Protein AF-A0A0S2W7M8-F1 (afdb_monomer_lite)

Secondary structure (DSSP, 8-state):
--SS----HHHHHHHHT--HHHHHHHHTT--SS--HHHHHHHHHHTT--HHHHTT------------HHHHHHHHHHHHHHHHHHHH-TTTSTT--

InterPro domains:
  IPR001387 Cro/C1-type, helix-turn-helix domain [PF01381] (3-53)
  IPR001387 Cro/C1-type, helix-turn-helix domain [PS50943] (4-53)
  IPR001387 Cro/C1-type, helix-turn-helix domain [SM00530] (1-53)
  IPR001387 Cro/C1-type, helix-turn-helix domain [cd00093] (4-53)
  IPR010982 Lambda repressor-like, DNA-binding domain superfamily [G3DSA:1.10.260.40] (1-54)
  IPR010982 Lambda repressor-like, DNA-binding domain superfamily [SSF47413] (4-58)

Foldseek 3Di:
DPPPDPDDLVNLCVQLVHDSVVSVCVVVVVDVDDDPSSVVSSCVSVVHDPCVVVVVPPPPDPPVPPPVVVVVVVVVVVVVVVVVCVVVPPVVVVPD

Structure (mmCIF, N/CA/C/O backbone):
data_AF-A0A0S2W7M8-F1
#
_entry.id   AF-A0A0S2W7M8-F1
#
loop_
_atom_site.group_PDB
_atom_site.id
_atom_site.type_symbol
_atom_site.label_atom_id
_atom_site.label_alt_id
_atom_site.label_comp_id
_atom_site.label_asym_id
_atom_site.label_entity_id
_atom_site.label_seq_id
_atom_site.pdbx_PDB_ins_code
_atom_site.Cartn_x
_atom_site.Cartn_y
_atom_site.Cartn_z
_atom_site.occupancy
_atom_site.B_iso_or_equiv
_atom_site.auth_seq_id
_atom_site.auth_comp_id
_atom_site.auth_asym_id
_atom_site.auth_atom_id
_atom_site.pdbx_PDB_model_num
ATOM 1 N N . MET A 1 1 ? 2.556 8.280 1.977 1.00 55.09 1 MET A N 1
ATOM 2 C CA . MET A 1 1 ? 1.971 6.949 2.253 1.00 55.09 1 MET A CA 1
ATOM 3 C C . MET A 1 1 ? 0.810 6.982 3.264 1.00 55.09 1 MET A C 1
ATOM 5 O O . MET A 1 1 ? -0.079 6.164 3.114 1.00 55.09 1 MET A O 1
ATOM 9 N N . LYS A 1 2 ? 0.723 7.928 4.226 1.00 44.19 2 LYS A N 1
ATOM 10 C CA . LYS A 1 2 ? -0.477 8.103 5.094 1.00 44.19 2 LYS A CA 1
ATOM 11 C C . LYS A 1 2 ? -1.216 9.448 4.918 1.00 44.19 2 LYS A C 1
ATOM 13 O O . LYS A 1 2 ? -2.342 9.588 5.374 1.00 44.19 2 LYS A O 1
ATOM 18 N N . ASP A 1 3 ? -0.627 10.404 4.194 1.00 49.09 3 ASP A N 1
ATOM 19 C CA . ASP A 1 3 ? -1.163 11.776 4.081 1.00 49.09 3 ASP A CA 1
ATOM 20 C C . ASP A 1 3 ? -2.119 12.011 2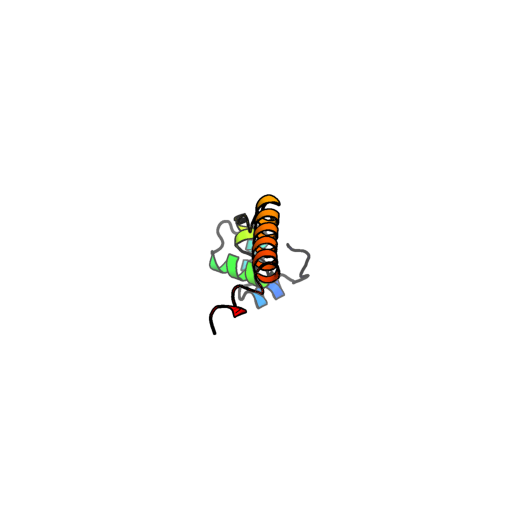.898 1.00 49.09 3 ASP A C 1
ATOM 22 O O . ASP A 1 3 ? -2.672 13.098 2.755 1.00 49.09 3 ASP A O 1
ATOM 26 N N . GLN A 1 4 ? -2.322 11.012 2.031 1.00 52.12 4 GLN A N 1
ATOM 27 C CA . GLN A 1 4 ? -3.052 11.191 0.765 1.00 52.12 4 GLN A CA 1
ATOM 28 C C . GLN A 1 4 ? -4.538 10.826 0.838 1.00 52.12 4 GLN A C 1
ATOM 30 O O . GLN A 1 4 ? -5.313 11.223 -0.028 1.00 52.12 4 GLN A O 1
ATOM 35 N N . ARG A 1 5 ? -4.974 10.155 1.907 1.00 55.31 5 ARG A N 1
ATOM 36 C CA . ARG A 1 5 ? -6.392 9.975 2.220 1.00 55.31 5 ARG A CA 1
ATOM 37 C C . ARG A 1 5 ? -6.570 10.332 3.690 1.00 55.31 5 ARG A C 1
ATOM 39 O O . ARG A 1 5 ? -6.083 9.615 4.555 1.00 55.31 5 ARG A O 1
ATOM 46 N N . LYS A 1 6 ? -7.250 11.441 3.993 1.00 67.75 6 LYS A N 1
ATOM 47 C CA . LYS A 1 6 ? -7.664 11.802 5.365 1.00 67.75 6 LYS A CA 1
ATOM 48 C C . LYS A 1 6 ? -8.792 10.875 5.845 1.00 67.75 6 LYS A C 1
ATOM 50 O O . LYS A 1 6 ? -9.846 11.344 6.261 1.00 67.75 6 LYS A O 1
ATOM 55 N N . LEU A 1 7 ? -8.606 9.565 5.701 1.00 79.44 7 LEU A N 1
ATOM 56 C CA . LEU A 1 7 ? -9.550 8.566 6.171 1.00 79.44 7 LEU A CA 1
ATOM 57 C C . LEU A 1 7 ? -9.413 8.471 7.682 1.00 79.44 7 LEU A C 1
ATOM 59 O O . LEU A 1 7 ? -8.311 8.338 8.218 1.00 79.44 7 LEU A O 1
ATOM 63 N N . THR A 1 8 ? -10.543 8.547 8.371 1.00 89.75 8 THR A N 1
ATOM 64 C CA . THR A 1 8 ? -10.578 8.213 9.791 1.00 89.75 8 THR A CA 1
ATOM 65 C C . THR A 1 8 ? -10.338 6.712 9.960 1.00 89.75 8 THR A C 1
ATOM 67 O O . THR A 1 8 ? -10.602 5.922 9.051 1.00 89.75 8 THR A O 1
ATOM 70 N N . ASN A 1 9 ? -9.885 6.286 11.141 1.00 91.19 9 ASN A N 1
ATOM 71 C CA . ASN A 1 9 ? -9.713 4.856 11.424 1.00 91.19 9 ASN A CA 1
ATOM 72 C C . ASN A 1 9 ? -11.030 4.077 11.266 1.00 91.19 9 ASN A C 1
ATOM 74 O O . ASN A 1 9 ? -10.995 2.902 10.918 1.00 91.19 9 ASN A O 1
ATOM 78 N N . GLN A 1 10 ? -12.178 4.736 11.475 1.00 92.06 10 GLN A N 1
ATOM 79 C CA . GLN A 1 10 ? -13.495 4.153 11.233 1.00 92.06 10 GLN A CA 1
ATOM 80 C C . GLN A 1 10 ? -13.735 3.911 9.740 1.00 92.06 10 GLN A C 1
ATOM 82 O O . GLN A 1 10 ? -14.071 2.804 9.350 1.00 92.06 10 GLN A O 1
ATOM 87 N N . GLN A 1 11 ? -13.477 4.905 8.889 1.00 92.50 11 GLN A N 1
ATOM 88 C CA . GLN A 1 11 ? -13.640 4.737 7.442 1.00 92.50 11 GLN A CA 1
ATOM 89 C C . GLN A 1 11 ? -12.669 3.698 6.876 1.00 92.50 11 GLN A C 1
ATOM 91 O O . GLN A 1 11 ? -13.034 2.933 5.991 1.00 92.50 11 GLN A O 1
ATOM 96 N N . LEU A 1 12 ? -11.439 3.649 7.393 1.00 92.00 12 LEU A N 1
ATOM 97 C CA . LEU A 1 12 ? -10.475 2.617 7.021 1.00 92.00 12 LEU A CA 1
ATOM 98 C C . LEU A 1 12 ? -10.974 1.219 7.413 1.00 92.00 12 LEU A C 1
ATOM 100 O O . LEU A 1 12 ? -10.862 0.294 6.617 1.00 92.00 12 LEU A O 1
ATOM 104 N N . ALA A 1 13 ? -11.541 1.078 8.612 1.00 94.50 13 ALA A N 1
ATOM 105 C CA . ALA A 1 13 ? -12.146 -0.162 9.089 1.00 94.50 13 ALA A CA 1
ATOM 106 C C . ALA A 1 13 ? -13.315 -0.610 8.199 1.00 94.50 13 ALA A C 1
ATOM 108 O O . ALA A 1 13 ? -13.350 -1.762 7.766 1.00 94.50 13 ALA A O 1
ATOM 109 N N . ASP A 1 14 ? -14.217 0.317 7.870 1.00 95.38 14 ASP A N 1
ATOM 110 C CA . ASP A 1 14 ? -15.393 0.048 7.040 1.00 95.38 14 ASP A CA 1
ATOM 111 C C . ASP A 1 14 ? -14.991 -0.360 5.612 1.00 95.38 14 ASP A C 1
ATOM 113 O O . ASP A 1 14 ? -15.538 -1.314 5.061 1.00 95.38 14 ASP A O 1
ATOM 117 N N . LEU A 1 15 ? -14.000 0.321 5.024 1.00 93.69 15 LEU A N 1
ATOM 118 C CA . LEU A 1 15 ? -13.497 0.025 3.678 1.00 93.69 15 LEU A CA 1
ATOM 119 C C . LEU A 1 15 ? -12.694 -1.278 3.615 1.00 93.69 15 LEU A C 1
ATOM 121 O O . LEU A 1 15 ? -12.774 -1.990 2.618 1.00 93.69 15 LEU A O 1
ATOM 125 N N . ALA A 1 16 ? -11.912 -1.582 4.653 1.00 92.81 16 ALA A N 1
ATOM 126 C CA . ALA A 1 16 ? -11.087 -2.787 4.695 1.00 92.81 16 ALA A CA 1
ATOM 127 C C . ALA A 1 16 ? -11.852 -4.024 5.194 1.00 92.81 16 ALA A C 1
ATOM 129 O O . ALA A 1 16 ? -11.321 -5.127 5.135 1.00 92.81 16 ALA A O 1
ATOM 130 N N . GLY A 1 17 ? -13.072 -3.858 5.721 1.00 94.62 17 GLY A N 1
ATOM 131 C CA . GLY A 1 17 ? -13.831 -4.949 6.339 1.00 94.62 17 GLY A CA 1
ATOM 132 C C . GLY A 1 17 ? -13.196 -5.475 7.632 1.00 94.62 17 GLY A C 1
ATOM 133 O O . GLY A 1 17 ? -13.419 -6.623 8.015 1.00 94.62 17 GLY A O 1
ATOM 134 N N . ILE A 1 18 ? -12.394 -4.650 8.312 1.00 95.12 18 ILE A N 1
ATOM 135 C CA . ILE A 1 18 ? -11.647 -5.015 9.523 1.00 95.12 18 ILE A CA 1
ATOM 136 C C . ILE A 1 18 ? -12.233 -4.249 10.711 1.00 95.12 18 ILE A C 1
ATOM 138 O O . ILE A 1 18 ? -12.432 -3.043 10.602 1.00 95.12 18 ILE A O 1
ATOM 142 N N . PRO A 1 19 ? -12.440 -4.871 11.886 1.00 95.75 19 PRO A N 1
ATOM 143 C CA . PRO A 1 19 ? -12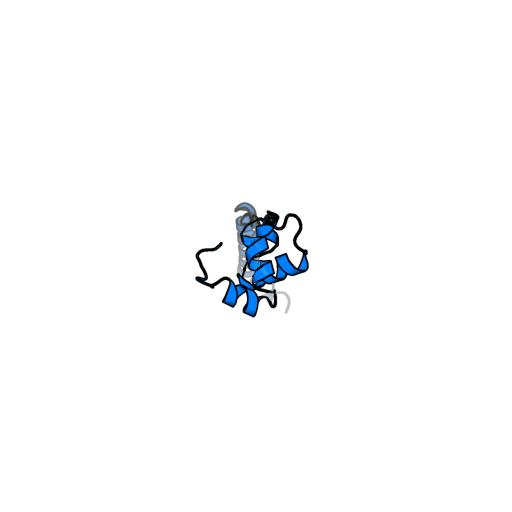.911 -4.151 13.064 1.00 95.75 19 PRO A CA 1
ATOM 144 C C . PRO A 1 19 ? -12.022 -2.951 13.423 1.00 95.75 19 PRO A C 1
ATOM 146 O O . PRO A 1 19 ? -10.797 -3.073 13.499 1.00 95.75 19 PRO A O 1
ATOM 149 N N . VAL A 1 20 ? -12.634 -1.806 13.743 1.00 95.62 20 VAL A N 1
ATOM 150 C CA . VAL A 1 20 ? -11.902 -0.572 14.095 1.00 95.62 20 VAL A CA 1
ATOM 151 C C . VAL A 1 20 ? -10.941 -0.766 15.272 1.00 95.62 20 VAL A C 1
ATOM 153 O O . VAL A 1 20 ? -9.857 -0.190 15.293 1.00 95.62 20 VAL A O 1
ATOM 156 N N . GLY A 1 21 ? -11.282 -1.643 16.224 1.00 95.19 21 GLY A N 1
ATOM 157 C CA . GLY A 1 21 ? -10.388 -2.017 17.322 1.00 95.19 21 GLY A CA 1
ATOM 158 C C . GLY A 1 21 ? -9.098 -2.688 16.837 1.00 95.19 21 GLY A C 1
ATOM 159 O O . GLY A 1 21 ? -8.023 -2.388 17.349 1.00 95.19 21 GLY A O 1
ATOM 160 N N . THR A 1 22 ? -9.187 -3.539 15.815 1.00 94.88 22 THR A N 1
ATOM 161 C CA . THR A 1 22 ? -8.032 -4.190 15.182 1.00 94.88 22 THR A CA 1
ATOM 162 C C . THR A 1 22 ? -7.184 -3.171 14.427 1.00 94.88 22 THR A C 1
ATOM 164 O O . THR A 1 22 ? -5.974 -3.124 14.638 1.00 94.88 22 THR A O 1
ATOM 167 N N . ILE A 1 23 ? -7.807 -2.294 13.628 1.00 94.94 23 ILE A N 1
ATOM 168 C CA . ILE A 1 23 ? -7.111 -1.188 12.947 1.00 94.94 23 ILE A CA 1
ATOM 169 C C . ILE A 1 23 ? -6.367 -0.311 13.960 1.00 94.94 23 ILE A C 1
ATOM 171 O O . ILE A 1 23 ? -5.184 -0.035 13.779 1.00 94.94 23 ILE A O 1
ATOM 175 N N . ASN A 1 24 ? -7.023 0.082 15.055 1.00 94.62 24 ASN A N 1
ATOM 176 C CA . ASN A 1 24 ? -6.415 0.916 16.091 1.00 94.62 24 ASN A CA 1
ATOM 177 C C . ASN A 1 24 ? -5.202 0.238 16.737 1.00 94.62 24 ASN A C 1
ATOM 179 O O . ASN A 1 24 ? -4.166 0.880 16.875 1.00 94.62 24 ASN A O 1
ATOM 183 N N . ARG A 1 25 ? -5.297 -1.052 17.086 1.00 95.56 25 ARG A N 1
ATOM 184 C CA . ARG A 1 25 ? -4.176 -1.797 17.683 1.00 95.56 25 ARG A CA 1
ATOM 185 C C . ARG A 1 25 ? -3.006 -1.939 16.714 1.00 95.56 25 ARG A C 1
ATOM 187 O O . ARG A 1 25 ? -1.869 -1.733 17.123 1.00 95.56 25 ARG A O 1
ATOM 194 N N . ILE A 1 26 ? -3.272 -2.232 15.441 1.00 94.31 26 ILE A N 1
ATOM 195 C CA . ILE A 1 26 ? -2.232 -2.363 14.408 1.00 94.31 26 ILE A CA 1
ATOM 196 C C . ILE A 1 26 ? -1.555 -1.014 14.151 1.00 94.31 26 ILE A C 1
ATOM 198 O O . ILE A 1 26 ? -0.332 -0.918 14.208 1.00 94.31 26 ILE A O 1
ATOM 202 N N . LEU A 1 27 ? -2.332 0.050 13.927 1.00 89.81 27 LEU A N 1
ATOM 203 C CA . LEU A 1 27 ? -1.789 1.386 13.659 1.00 89.81 27 LEU A CA 1
ATOM 204 C C . LEU A 1 27 ? -1.082 2.004 14.874 1.00 89.81 27 LEU A C 1
ATOM 206 O O . LEU A 1 27 ? -0.216 2.857 14.687 1.00 89.81 27 LEU A O 1
ATOM 210 N N . ALA A 1 28 ? -1.441 1.591 16.093 1.00 92.25 28 ALA A N 1
ATOM 211 C CA . ALA A 1 28 ? -0.757 1.969 17.328 1.00 92.25 28 ALA A CA 1
ATOM 212 C C . ALA A 1 28 ? 0.463 1.082 17.651 1.00 92.25 28 ALA A C 1
ATOM 214 O O . ALA A 1 28 ? 1.096 1.294 18.683 1.00 92.25 28 ALA A O 1
ATOM 215 N N . GLY A 1 29 ? 0.785 0.083 16.818 1.00 92.19 29 GLY A N 1
ATOM 216 C CA . GLY A 1 29 ? 1.910 -0.831 17.046 1.00 92.19 29 GLY A CA 1
ATOM 217 C C . GLY A 1 29 ? 1.702 -1.815 18.205 1.00 92.19 29 GLY A C 1
ATOM 218 O O . GLY A 1 29 ? 2.660 -2.370 18.719 1.00 92.19 29 GLY A O 1
ATOM 219 N N . GLN A 1 30 ? 0.457 -2.037 18.634 1.00 94.50 30 GLN A N 1
ATOM 220 C CA . GLN A 1 30 ? 0.076 -2.944 19.730 1.00 94.50 30 GLN A CA 1
ATOM 221 C C . GLN A 1 30 ? -0.221 -4.372 19.243 1.00 94.50 30 GLN A C 1
ATOM 223 O O . GLN A 1 30 ? -0.908 -5.147 19.914 1.00 94.50 30 GLN A O 1
ATOM 228 N N . THR A 1 31 ? 0.163 -4.694 18.011 1.00 93.56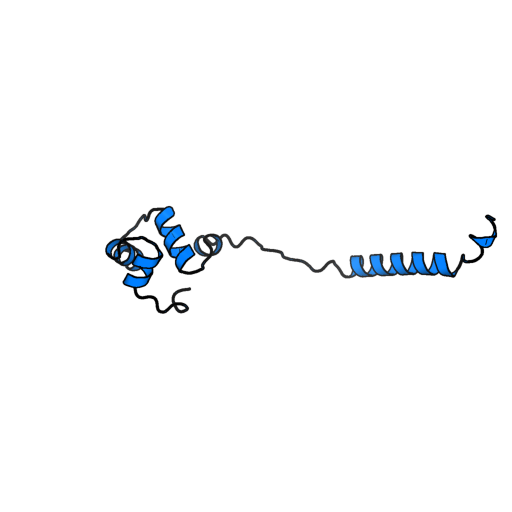 31 THR A N 1
ATOM 229 C CA . THR A 1 31 ? -0.033 -6.003 17.388 1.00 93.56 31 THR A CA 1
ATOM 230 C C . THR A 1 31 ? 1.260 -6.378 16.693 1.00 93.56 31 THR A C 1
ATOM 232 O O . THR A 1 31 ? 1.569 -5.832 15.640 1.00 93.56 31 THR A O 1
ATOM 235 N N . ASP A 1 32 ? 1.996 -7.310 17.291 1.00 90.56 32 ASP A N 1
ATOM 236 C CA . ASP A 1 32 ? 3.322 -7.701 16.805 1.00 90.56 32 ASP A CA 1
ATOM 237 C C . ASP A 1 32 ? 3.248 -8.534 15.520 1.00 90.56 32 ASP A C 1
ATOM 239 O O . ASP A 1 32 ? 4.136 -8.469 14.677 1.00 90.56 32 ASP A O 1
ATOM 243 N N . ASN A 1 33 ? 2.171 -9.310 15.354 1.00 92.38 33 ASN A N 1
ATOM 244 C CA 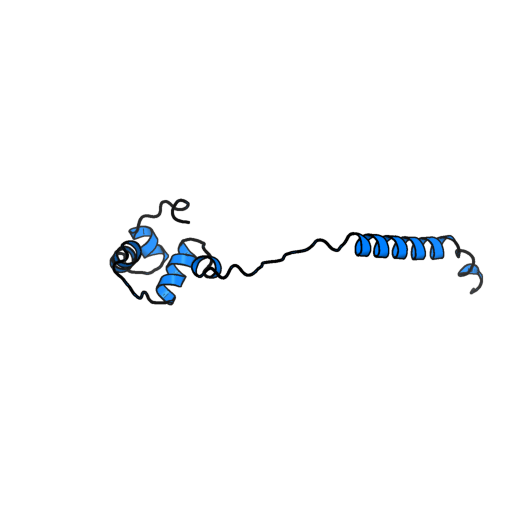. ASN A 1 33 ? 1.996 -10.216 14.223 1.00 92.38 33 ASN A CA 1
ATOM 245 C C . ASN A 1 33 ? 0.567 -10.140 13.654 1.00 92.38 33 ASN A C 1
ATOM 247 O O . ASN A 1 33 ? -0.269 -10.997 13.962 1.00 92.38 33 ASN A O 1
ATOM 251 N N . PRO A 1 34 ? 0.240 -9.098 12.866 1.00 92.50 34 PRO A N 1
ATOM 252 C CA . PRO A 1 34 ? -1.022 -9.046 12.138 1.00 92.50 34 PRO A CA 1
ATOM 253 C C . PRO A 1 34 ? -1.080 -10.156 11.078 1.00 92.50 34 PRO A C 1
ATOM 255 O O . PRO A 1 34 ? -0.058 -10.598 10.556 1.00 92.50 34 PRO A O 1
ATOM 258 N N . SER A 1 35 ? -2.288 -10.605 10.731 1.00 94.00 35 SER A N 1
ATOM 259 C CA . SER A 1 35 ? -2.443 -11.595 9.661 1.00 94.00 35 SER A CA 1
ATOM 260 C C . SER A 1 35 ? -2.046 -11.000 8.303 1.00 94.00 35 SER A C 1
ATOM 262 O O . SER A 1 35 ? -2.274 -9.816 8.050 1.00 94.00 35 SER A O 1
ATOM 264 N N . PHE A 1 36 ? -1.499 -11.820 7.402 1.00 93.50 36 PHE A N 1
ATOM 265 C CA . PHE A 1 36 ? -1.140 -11.371 6.051 1.00 93.50 36 PHE A CA 1
ATOM 266 C C . PHE A 1 36 ? -2.341 -10.776 5.302 1.00 93.50 36 PHE A C 1
ATOM 268 O O . PHE A 1 36 ? -2.210 -9.733 4.666 1.00 93.50 36 PHE A O 1
ATOM 275 N N . GLN A 1 37 ? -3.520 -11.390 5.445 1.00 94.94 37 GLN A N 1
ATOM 276 C CA . GLN A 1 37 ? -4.756 -10.895 4.842 1.00 94.94 37 GLN A CA 1
ATOM 277 C C . GLN A 1 37 ? -5.080 -9.477 5.324 1.00 94.94 37 GLN A C 1
ATOM 279 O O . GLN A 1 37 ? -5.282 -8.581 4.516 1.00 94.94 37 GLN A O 1
ATOM 284 N N . THR A 1 38 ? -5.004 -9.248 6.638 1.00 94.25 38 THR A N 1
ATOM 285 C CA . THR A 1 38 ? -5.217 -7.928 7.246 1.00 94.25 38 THR A CA 1
ATOM 286 C C . THR A 1 38 ? -4.273 -6.869 6.678 1.00 94.25 38 THR A C 1
ATOM 288 O O . THR A 1 38 ? -4.692 -5.744 6.416 1.00 94.25 38 THR A O 1
ATOM 291 N N . VAL A 1 39 ? -3.002 -7.216 6.473 1.00 93.62 39 VAL A N 1
ATOM 292 C CA . VAL A 1 39 ? -2.026 -6.303 5.864 1.00 93.62 39 VAL A CA 1
ATOM 293 C C . VAL A 1 39 ? -2.392 -6.010 4.405 1.00 93.62 39 VAL A C 1
ATOM 295 O O . VAL A 1 39 ? -2.370 -4.848 4.004 1.00 93.62 39 VAL A O 1
ATOM 298 N N . CYS A 1 40 ? -2.781 -7.028 3.632 1.00 94.00 40 CYS A N 1
ATOM 299 C CA . CYS A 1 40 ? -3.218 -6.864 2.244 1.00 94.00 40 CYS A CA 1
ATOM 300 C C . CYS A 1 40 ? -4.432 -5.944 2.128 1.00 94.00 40 CYS A C 1
ATOM 302 O O . CYS A 1 40 ? -4.406 -5.008 1.333 1.00 94.00 40 CYS A O 1
ATOM 304 N N . ASP A 1 41 ? -5.461 -6.169 2.943 1.00 94.88 41 ASP A N 1
ATOM 305 C CA . ASP A 1 41 ? -6.702 -5.393 2.904 1.00 94.88 41 ASP A CA 1
ATOM 306 C C . ASP A 1 41 ? -6.438 -3.911 3.211 1.00 94.88 41 ASP A C 1
ATOM 308 O O . ASP A 1 41 ? -6.911 -3.026 2.496 1.00 94.88 41 ASP A O 1
ATOM 312 N N . ILE A 1 42 ? -5.598 -3.626 4.215 1.00 92.56 42 ILE A N 1
ATOM 313 C CA . ILE A 1 42 ? -5.189 -2.254 4.548 1.00 92.56 42 ILE A CA 1
ATOM 314 C C . ILE A 1 42 ? -4.425 -1.610 3.381 1.00 92.56 42 ILE A C 1
ATOM 316 O O . ILE A 1 42 ? -4.709 -0.467 3.021 1.00 92.56 42 ILE A O 1
ATOM 320 N N . VAL A 1 43 ? -3.469 -2.323 2.778 1.00 91.94 43 VAL A N 1
ATOM 321 C CA . VAL A 1 43 ? -2.661 -1.807 1.659 1.00 91.94 43 VAL A CA 1
ATOM 322 C C . VAL A 1 43 ? -3.521 -1.537 0.424 1.00 91.94 43 VAL A C 1
ATOM 324 O O . VAL A 1 43 ? -3.362 -0.487 -0.198 1.00 91.94 43 VAL A O 1
ATOM 327 N N . MET A 1 44 ? -4.469 -2.423 0.111 1.00 91.00 44 MET A N 1
ATOM 328 C CA . MET A 1 44 ? -5.399 -2.254 -1.009 1.00 91.00 44 MET A CA 1
ATOM 329 C C . MET A 1 44 ? -6.304 -1.031 -0.825 1.00 91.00 44 MET A C 1
ATOM 331 O O . MET A 1 44 ? -6.467 -0.247 -1.757 1.00 91.00 44 MET A O 1
ATOM 335 N N . VAL A 1 45 ? -6.853 -0.814 0.375 1.00 92.31 45 VAL A N 1
ATOM 336 C CA . VAL A 1 45 ? -7.703 0.362 0.661 1.00 92.31 45 VAL A CA 1
ATOM 337 C C . VAL A 1 45 ? -6.917 1.671 0.588 1.00 92.31 45 VAL A C 1
ATOM 339 O O . VAL A 1 45 ? -7.445 2.710 0.179 1.00 92.31 45 VAL A O 1
ATOM 342 N N . LEU A 1 46 ? -5.643 1.628 0.973 1.00 89.31 46 LEU A N 1
ATOM 343 C CA . LEU A 1 46 ? -4.741 2.768 0.866 1.00 89.31 46 LEU A CA 1
ATOM 344 C C . LEU A 1 46 ? -4.192 2.971 -0.552 1.00 89.31 46 LEU A C 1
ATOM 346 O O . LEU A 1 46 ? -3.509 3.972 -0.766 1.00 89.31 46 LEU A O 1
ATOM 350 N N . ASP A 1 47 ? -4.546 2.099 -1.506 1.00 87.31 47 ASP A N 1
ATOM 351 C CA . ASP A 1 47 ? -4.084 2.131 -2.901 1.00 87.31 47 ASP A CA 1
ATOM 352 C C . ASP A 1 47 ? -2.551 2.054 -3.003 1.00 87.31 47 ASP A C 1
ATOM 354 O O . ASP A 1 47 ? -1.906 2.744 -3.791 1.00 87.31 47 ASP A O 1
ATOM 358 N N . GLY A 1 48 ? -1.959 1.244 -2.121 1.00 85.50 48 GLY A N 1
ATOM 359 C CA . GLY A 1 48 ? -0.532 0.952 -2.085 1.00 85.50 48 GLY A CA 1
ATOM 360 C C . GLY A 1 48 ? -0.196 -0.388 -2.737 1.00 85.50 48 GLY A C 1
ATOM 361 O O . GLY A 1 48 ? -1.067 -1.199 -3.048 1.00 85.50 48 GLY A O 1
ATOM 362 N N . SER A 1 49 ? 1.101 -0.647 -2.895 1.00 89.06 49 SER A N 1
ATOM 363 C CA . SER A 1 49 ? 1.610 -1.951 -3.324 1.00 89.06 49 SER A CA 1
ATOM 364 C C . SER A 1 49 ? 2.226 -2.713 -2.154 1.00 89.06 49 SER A C 1
ATOM 366 O O . SER A 1 49 ? 2.965 -2.145 -1.347 1.00 89.06 49 SER A O 1
ATOM 368 N N . LEU A 1 50 ? 1.982 -4.024 -2.095 1.00 90.31 50 LEU A N 1
ATOM 369 C CA . LEU A 1 50 ? 2.675 -4.906 -1.154 1.00 90.31 50 LEU A CA 1
ATOM 370 C C . LEU A 1 50 ? 4.183 -4.916 -1.411 1.00 90.31 50 LEU A C 1
ATOM 372 O O . LEU A 1 50 ? 4.951 -4.916 -0.457 1.00 90.31 50 LEU A O 1
ATOM 376 N N . ASP A 1 51 ? 4.600 -4.836 -2.675 1.00 88.00 51 ASP A N 1
ATOM 377 C CA . ASP A 1 51 ? 6.008 -4.785 -3.079 1.00 88.00 51 ASP A CA 1
ATOM 378 C C . ASP A 1 51 ? 6.738 -3.589 -2.450 1.00 88.00 51 ASP A C 1
ATOM 380 O O . ASP A 1 51 ? 7.870 -3.713 -1.984 1.00 88.00 51 ASP A O 1
ATOM 384 N N . GLU A 1 52 ? 6.069 -2.434 -2.388 1.00 84.81 52 GLU A N 1
ATOM 385 C CA . GLU A 1 52 ? 6.595 -1.235 -1.731 1.00 84.81 52 GLU A CA 1
ATOM 386 C C . GLU A 1 52 ? 6.639 -1.409 -0.211 1.00 84.81 52 GLU A C 1
ATOM 388 O O . GLU A 1 52 ? 7.627 -1.026 0.415 1.00 84.81 52 GLU A O 1
ATOM 393 N N . LEU A 1 53 ? 5.609 -2.033 0.377 1.00 86.06 53 LEU A N 1
ATOM 394 C CA . LEU A 1 53 ? 5.538 -2.296 1.816 1.00 86.06 53 LEU A CA 1
ATOM 395 C C . LEU A 1 53 ? 6.666 -3.220 2.297 1.00 86.06 53 LE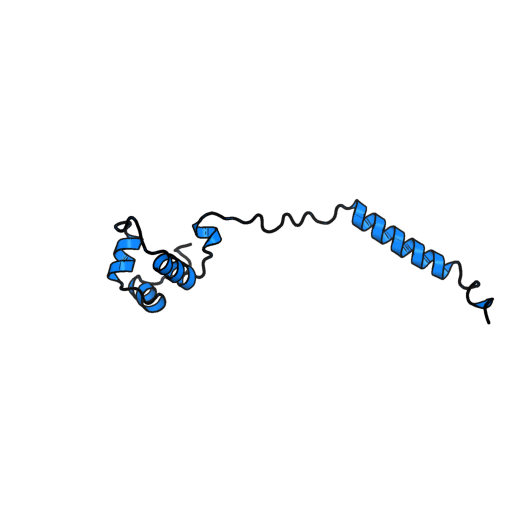U A C 1
ATOM 397 O O . LEU A 1 53 ? 7.239 -2.980 3.358 1.00 86.06 53 LEU A O 1
ATOM 401 N N . VAL A 1 54 ? 6.989 -4.266 1.531 1.00 86.88 54 VAL A N 1
ATOM 402 C CA . VAL A 1 54 ? 8.054 -5.223 1.881 1.00 86.88 54 VAL A CA 1
ATOM 403 C C . VAL A 1 54 ? 9.432 -4.831 1.337 1.00 86.88 54 VAL A C 1
ATOM 405 O O . VAL A 1 54 ? 10.415 -5.528 1.582 1.00 86.88 54 VAL A O 1
ATOM 408 N N . GLY A 1 55 ? 9.531 -3.725 0.597 1.00 81.25 55 GLY A N 1
ATOM 409 C CA . GLY A 1 55 ? 10.790 -3.265 0.011 1.00 81.25 55 GLY A CA 1
ATOM 410 C C . GLY A 1 55 ? 11.278 -4.109 -1.170 1.00 81.25 55 GLY A C 1
ATOM 411 O O . GLY A 1 55 ? 12.431 -3.970 -1.587 1.00 81.25 55 GLY A O 1
ATOM 412 N N . ILE A 1 56 ? 10.413 -4.936 -1.765 1.00 79.31 56 ILE A N 1
ATOM 413 C CA . ILE A 1 56 ? 10.666 -5.572 -3.061 1.00 79.31 56 ILE A CA 1
ATOM 414 C C . ILE A 1 56 ? 10.446 -4.500 -4.129 1.00 79.31 56 ILE A C 1
ATOM 416 O O . ILE A 1 56 ? 9.502 -4.518 -4.909 1.00 79.31 56 ILE A O 1
ATOM 420 N N . THR A 1 57 ? 11.355 -3.531 -4.204 1.00 65.19 57 THR A N 1
ATOM 421 C CA . THR A 1 57 ? 11.474 -2.741 -5.425 1.00 65.19 57 THR A CA 1
ATOM 422 C C . THR A 1 57 ? 12.062 -3.684 -6.460 1.00 65.19 57 THR A C 1
ATOM 424 O O . THR A 1 57 ? 13.282 -3.801 -6.597 1.00 65.19 57 THR A O 1
ATOM 427 N N . GLY A 1 58 ? 11.199 -4.401 -7.186 1.00 59.84 58 GLY A N 1
ATOM 428 C CA . GLY A 1 58 ? 11.607 -4.975 -8.455 1.00 59.84 58 GLY A CA 1
ATOM 429 C C . GLY A 1 58 ? 12.324 -3.856 -9.193 1.00 59.84 58 GLY A C 1
ATOM 430 O O . GLY A 1 58 ? 11.786 -2.751 -9.291 1.00 59.84 58 GLY A O 1
ATOM 431 N N . LYS A 1 59 ? 13.563 -4.082 -9.638 1.00 57.44 59 LYS A N 1
ATOM 432 C CA . LYS A 1 59 ? 14.219 -3.182 -10.587 1.00 57.44 59 LYS A CA 1
ATOM 433 C C . LYS A 1 59 ? 13.346 -3.164 -11.839 1.00 57.44 59 LYS A C 1
ATOM 435 O O . LYS A 1 59 ? 13.594 -3.902 -12.789 1.00 57.44 59 LYS A O 1
ATOM 440 N N . ARG A 1 60 ? 12.270 -2.379 -11.813 1.00 57.12 60 ARG A N 1
ATOM 441 C CA . ARG A 1 60 ? 11.307 -2.200 -12.886 1.00 57.12 60 ARG A CA 1
ATOM 442 C C . ARG A 1 60 ? 12.052 -1.403 -13.935 1.00 57.12 60 ARG A C 1
ATOM 444 O O . ARG A 1 60 ? 12.036 -0.184 -13.928 1.00 57.12 60 ARG A O 1
ATOM 451 N N . GLY A 1 61 ? 12.798 -2.139 -14.749 1.00 53.94 61 GLY A N 1
ATOM 452 C CA . GLY A 1 61 ? 13.548 -1.651 -15.883 1.00 53.94 61 GLY A CA 1
ATOM 453 C C . GLY A 1 61 ? 14.454 -0.469 -15.556 1.00 53.94 61 GLY A C 1
ATOM 454 O O . GLY A 1 61 ? 14.083 0.681 -15.765 1.00 53.94 61 GLY A O 1
ATOM 455 N N . GLN A 1 62 ? 15.740 -0.759 -15.368 1.00 50.56 62 GLN A N 1
ATOM 456 C CA . GLN A 1 62 ? 16.655 -0.118 -16.307 1.00 50.56 62 GLN A CA 1
ATOM 457 C C . GLN A 1 62 ? 16.189 -0.549 -17.708 1.00 50.56 62 GLN A C 1
ATOM 459 O O . GLN A 1 62 ? 16.678 -1.523 -18.268 1.00 50.56 62 GLN A O 1
ATOM 464 N N . ARG A 1 63 ? 15.188 0.140 -18.273 1.00 56.94 63 ARG A N 1
ATOM 465 C CA . ARG A 1 63 ? 15.138 0.317 -19.718 1.00 56.94 63 ARG A CA 1
ATOM 466 C C . ARG A 1 63 ? 16.345 1.198 -19.996 1.00 56.94 63 ARG A C 1
ATOM 468 O O . ARG A 1 63 ? 16.226 2.415 -20.086 1.00 56.94 63 ARG A O 1
ATOM 475 N N . SER A 1 64 ? 17.529 0.589 -20.019 1.00 59.44 64 SER A N 1
ATOM 476 C CA . SER A 1 64 ? 18.634 1.155 -20.761 1.00 59.44 64 SER A CA 1
ATOM 477 C C . SER A 1 64 ? 18.059 1.380 -22.151 1.00 59.44 64 SER A C 1
ATOM 479 O O . SER A 1 64 ? 17.625 0.434 -22.811 1.00 59.44 64 SER A O 1
ATOM 481 N N . ALA A 1 65 ? 17.925 2.648 -22.545 1.00 64.94 65 ALA A N 1
ATOM 482 C CA . ALA A 1 65 ? 17.653 2.968 -23.934 1.00 64.94 65 ALA A CA 1
ATOM 483 C C . ALA A 1 65 ? 18.607 2.111 -24.786 1.00 64.94 65 ALA A C 1
ATOM 485 O O . ALA A 1 65 ? 19.759 1.921 -24.364 1.00 64.94 65 ALA A O 1
ATOM 486 N N . PRO A 1 66 ? 18.148 1.534 -25.914 1.00 68.88 66 PRO A N 1
ATOM 487 C CA . PRO A 1 66 ? 19.037 0.748 -26.754 1.00 68.88 66 PRO A CA 1
ATOM 488 C C . PRO A 1 66 ? 20.294 1.587 -27.015 1.00 68.88 66 PRO A C 1
ATOM 490 O O . PRO A 1 66 ? 20.168 2.788 -27.280 1.00 68.88 66 PRO A O 1
ATOM 493 N N . PRO A 1 67 ? 21.501 1.013 -26.864 1.00 79.12 67 PRO A N 1
ATOM 494 C CA . PRO A 1 67 ? 22.722 1.779 -27.047 1.00 79.12 67 PRO A CA 1
ATOM 495 C C . PRO A 1 67 ? 22.694 2.419 -28.438 1.00 79.12 67 PRO A C 1
ATOM 497 O O . PRO A 1 67 ? 22.206 1.812 -29.392 1.00 79.12 67 PRO A O 1
ATOM 500 N N . VAL A 1 68 ? 23.204 3.648 -28.553 1.00 83.12 68 VAL A N 1
ATOM 501 C CA . VAL A 1 68 ? 23.165 4.458 -29.789 1.00 83.12 68 VAL A CA 1
ATOM 502 C C . VAL A 1 68 ? 23.700 3.680 -31.004 1.00 83.12 68 VAL A C 1
ATOM 504 O O . VAL A 1 68 ? 23.244 3.890 -32.125 1.00 83.12 68 VAL A O 1
ATOM 507 N N . SER A 1 69 ? 24.594 2.711 -30.773 1.00 78.88 69 SER A N 1
ATOM 508 C CA . SER A 1 69 ? 25.088 1.765 -31.778 1.00 78.88 69 SER A CA 1
ATOM 509 C C . SER A 1 69 ? 23.989 0.932 -32.446 1.00 78.88 69 SER A C 1
ATOM 511 O O . SER A 1 69 ? 24.015 0.770 -33.660 1.00 78.88 69 SER A O 1
ATOM 513 N N . VAL A 1 70 ? 23.002 0.433 -31.699 1.00 85.12 70 VAL A N 1
ATOM 514 C CA . VAL A 1 70 ? 21.902 -0.384 -32.241 1.00 85.12 70 VAL A CA 1
ATOM 515 C C . VAL A 1 70 ? 20.992 0.464 -33.126 1.00 85.12 70 VAL A C 1
ATOM 517 O O . VAL A 1 70 ? 20.587 0.017 -34.198 1.00 85.12 70 VAL A O 1
ATOM 520 N N . LEU A 1 71 ? 20.723 1.707 -32.716 1.00 85.88 71 LEU A N 1
ATOM 521 C CA . LEU A 1 71 ? 19.925 2.645 -33.503 1.00 85.88 71 LEU A CA 1
ATOM 522 C C . LEU A 1 71 ? 20.646 3.038 -34.802 1.00 85.88 71 LEU A C 1
ATOM 524 O O . LEU A 1 71 ? 20.030 3.053 -35.867 1.00 85.88 71 LEU A O 1
ATOM 528 N N . LEU A 1 72 ? 21.958 3.294 -34.726 1.00 88.38 72 LEU A N 1
ATOM 529 C CA . LEU A 1 72 ? 22.789 3.606 -35.889 1.00 88.38 72 LEU A CA 1
ATOM 530 C C . LEU A 1 72 ? 22.851 2.426 -36.869 1.00 88.38 72 LEU A C 1
ATOM 532 O O . LEU A 1 72 ? 22.654 2.621 -38.066 1.00 88.38 72 LEU A O 1
ATOM 536 N N . CYS A 1 73 ? 23.065 1.203 -36.375 1.00 87.19 73 CYS A N 1
ATOM 537 C CA . CYS A 1 73 ? 23.079 0.001 -37.211 1.00 87.19 73 CYS A CA 1
ATOM 538 C C . CYS A 1 73 ? 21.736 -0.221 -37.919 1.00 87.19 73 CYS A C 1
ATOM 540 O O . CYS A 1 73 ? 21.720 -0.505 -39.115 1.00 87.19 73 CYS A O 1
ATOM 542 N N . ALA A 1 74 ? 20.614 -0.051 -37.212 1.00 89.44 74 ALA A N 1
ATOM 543 C CA . ALA A 1 74 ? 19.287 -0.166 -37.812 1.00 89.44 74 ALA A CA 1
ATOM 544 C C . ALA A 1 74 ? 19.056 0.903 -38.896 1.00 89.44 74 ALA A C 1
ATOM 546 O O . ALA A 1 74 ? 18.565 0.581 -39.977 1.00 89.44 74 ALA A O 1
ATOM 547 N N . ALA A 1 75 ? 19.469 2.151 -38.649 1.00 91.94 75 ALA A N 1
ATOM 548 C CA . ALA A 1 75 ? 19.359 3.234 -39.625 1.00 91.94 75 ALA A CA 1
ATOM 549 C C . ALA A 1 75 ? 20.212 2.982 -40.881 1.00 91.94 75 ALA A C 1
ATOM 551 O O . ALA A 1 75 ? 19.720 3.159 -41.995 1.00 91.94 75 ALA A O 1
ATOM 552 N N . LEU A 1 76 ? 21.458 2.520 -40.721 1.00 92.56 76 LEU A N 1
ATOM 553 C CA . LEU A 1 76 ? 22.334 2.165 -41.844 1.00 92.56 76 LEU A CA 1
ATOM 554 C C . LEU A 1 76 ? 21.787 0.984 -42.650 1.00 92.56 76 LEU A C 1
ATOM 556 O O . LEU A 1 76 ? 21.878 0.996 -43.874 1.00 92.56 76 LEU A O 1
ATOM 560 N N . PHE A 1 77 ? 21.190 -0.010 -41.989 1.00 93.00 77 PHE A N 1
ATOM 561 C CA . PHE A 1 77 ? 20.567 -1.144 -42.670 1.00 93.00 77 PHE A CA 1
ATOM 562 C C . PHE A 1 77 ? 19.363 -0.702 -43.510 1.00 93.00 77 PHE A C 1
ATOM 564 O O . PHE A 1 77 ? 19.277 -1.047 -44.686 1.00 93.00 77 PHE A O 1
ATOM 571 N N . VAL A 1 78 ? 18.472 0.120 -42.944 1.00 92.94 78 VAL A N 1
ATOM 572 C CA . VAL A 1 78 ? 17.306 0.658 -43.665 1.00 92.94 78 VAL A CA 1
ATOM 573 C C . VAL A 1 78 ? 17.738 1.546 -44.833 1.00 92.94 78 VAL A C 1
ATOM 575 O O . VAL A 1 78 ? 17.215 1.391 -45.934 1.00 92.94 78 VAL A O 1
ATOM 578 N N . LEU A 1 79 ? 18.724 2.429 -44.629 1.00 92.94 79 LEU A N 1
ATOM 579 C CA . LEU A 1 79 ? 19.296 3.236 -45.709 1.00 92.94 79 LEU A CA 1
ATOM 580 C C . LEU A 1 79 ? 19.934 2.359 -46.787 1.00 92.94 79 LEU A C 1
ATOM 582 O O . LEU A 1 79 ? 19.729 2.619 -47.964 1.00 92.94 79 LEU A O 1
ATOM 586 N N . GLY A 1 80 ? 20.659 1.306 -46.409 1.00 90.25 80 GLY A N 1
ATOM 587 C CA . GLY A 1 80 ? 21.265 0.364 -47.348 1.00 90.25 80 GLY A CA 1
ATOM 588 C C . GLY A 1 80 ? 20.230 -0.363 -48.205 1.00 90.25 80 GLY A C 1
ATOM 589 O O . GLY A 1 80 ? 20.396 -0.436 -49.419 1.00 90.25 80 GLY A O 1
ATOM 590 N N . VAL A 1 81 ? 19.137 -0.838 -47.601 1.00 88.12 81 VAL A N 1
ATOM 591 C CA . VAL A 1 81 ? 18.018 -1.464 -48.328 1.00 88.12 81 VAL A CA 1
ATOM 592 C C . VAL A 1 81 ? 17.344 -0.458 -49.262 1.00 88.12 81 VAL A C 1
ATOM 594 O O . VAL A 1 81 ? 17.119 -0.771 -50.427 1.00 88.12 81 VAL A O 1
ATOM 597 N N . LEU A 1 82 ? 17.084 0.764 -48.791 1.00 87.12 82 LEU A N 1
ATOM 598 C CA . LEU A 1 82 ? 16.454 1.813 -49.595 1.00 87.12 82 LEU A CA 1
ATOM 599 C C . LEU A 1 82 ? 17.342 2.246 -50.772 1.00 87.12 82 LEU A C 1
ATOM 601 O O . LEU A 1 82 ? 16.856 2.409 -51.887 1.00 87.12 82 LEU A O 1
ATOM 605 N N . ILE A 1 83 ? 18.649 2.397 -50.539 1.00 86.94 83 ILE A N 1
ATOM 606 C CA . ILE A 1 83 ? 19.635 2.697 -51.584 1.00 86.94 83 ILE A CA 1
ATOM 607 C C . ILE A 1 83 ? 19.719 1.532 -52.569 1.00 86.94 83 ILE A C 1
ATOM 609 O O . ILE A 1 83 ? 19.775 1.773 -53.769 1.00 86.94 83 ILE A O 1
ATOM 613 N N . TYR A 1 84 ? 19.713 0.283 -52.102 1.00 83.69 84 TYR A N 1
ATOM 614 C CA . TYR A 1 84 ? 19.716 -0.886 -52.978 1.00 83.69 84 TYR A CA 1
ATOM 615 C C . TYR A 1 84 ? 18.492 -0.891 -53.903 1.00 83.69 84 TYR A C 1
ATOM 617 O O . TYR A 1 84 ? 18.656 -1.078 -55.106 1.00 83.69 84 TYR A O 1
ATOM 625 N N . ASP A 1 85 ? 17.307 -0.594 -53.373 1.00 81.62 85 ASP A N 1
ATOM 626 C CA . ASP A 1 85 ? 16.061 -0.498 -54.142 1.00 81.62 85 ASP A CA 1
ATOM 627 C C . ASP A 1 85 ? 16.094 0.675 -55.154 1.00 81.62 85 ASP A C 1
ATOM 629 O O . ASP A 1 85 ? 15.777 0.509 -56.331 1.00 81.62 85 ASP A O 1
ATOM 633 N N . LEU A 1 86 ? 16.605 1.847 -54.742 1.00 77.88 86 LEU A N 1
ATOM 634 C CA . LEU A 1 86 ? 16.762 3.048 -55.588 1.00 77.88 86 LEU A CA 1
ATOM 635 C C . LEU A 1 86 ? 17.876 2.954 -56.641 1.00 77.88 86 LEU A C 1
ATOM 637 O O . LEU A 1 86 ? 17.798 3.626 -57.669 1.00 77.88 86 LEU A O 1
ATOM 641 N N . THR A 1 87 ? 18.925 2.170 -56.384 1.00 76.88 87 THR A N 1
ATOM 642 C CA . THR A 1 87 ? 20.090 2.023 -57.279 1.00 76.88 87 THR A CA 1
ATOM 643 C C . THR A 1 87 ? 19.918 0.843 -58.239 1.00 76.88 87 THR A C 1
ATOM 645 O O . THR A 1 87 ? 20.560 0.810 -59.287 1.00 76.88 87 THR A O 1
ATOM 648 N N . HIS A 1 88 ? 18.997 -0.086 -57.949 1.00 69.25 88 HIS A N 1
ATOM 649 C CA . HIS A 1 88 ? 18.650 -1.207 -58.831 1.00 69.25 88 HIS A CA 1
ATOM 650 C C . HIS A 1 88 ? 17.233 -1.139 -59.451 1.0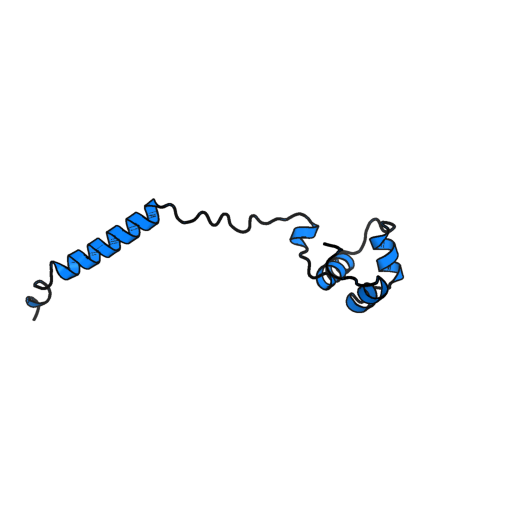0 69.25 88 HIS A C 1
ATOM 652 O O . HIS A 1 88 ? 16.619 -2.195 -59.628 1.00 69.25 88 HIS A O 1
ATOM 658 N N . PRO A 1 89 ? 16.708 0.021 -59.910 1.00 60.06 89 PRO A N 1
ATOM 659 C CA . PRO A 1 89 ? 15.404 0.072 -60.579 1.00 60.06 89 PRO A CA 1
ATOM 660 C C . PRO A 1 89 ? 15.407 -0.700 -61.913 1.00 60.06 89 PRO A C 1
ATOM 662 O O . PRO A 1 89 ? 14.355 -1.047 -62.441 1.00 60.06 89 PRO A O 1
ATOM 665 N N . MET A 1 90 ? 16.593 -1.018 -62.448 1.00 56.38 90 MET A N 1
ATOM 666 C CA . MET A 1 90 ? 16.778 -1.721 -63.723 1.00 56.38 90 MET A CA 1
ATOM 667 C C . MET A 1 90 ? 16.912 -3.250 -63.591 1.00 56.38 90 MET A C 1
ATOM 669 O O . MET A 1 90 ? 16.900 -3.935 -64.610 1.00 56.38 90 MET A O 1
ATOM 673 N N . VAL A 1 91 ? 17.006 -3.817 -62.377 1.00 56.66 91 VAL A N 1
ATOM 674 C CA . VAL A 1 91 ? 17.049 -5.290 -62.194 1.00 56.66 91 VAL A CA 1
ATOM 675 C C . VAL A 1 91 ? 15.641 -5.898 -62.242 1.00 56.66 91 VAL A C 1
ATOM 677 O O . VAL A 1 91 ? 15.471 -7.034 -62.682 1.00 56.66 91 VAL A O 1
ATOM 680 N N . VAL A 1 92 ? 14.613 -5.122 -61.877 1.00 53.72 92 VAL A N 1
ATOM 681 C CA . VAL A 1 92 ? 13.199 -5.517 -62.022 1.00 53.72 92 VAL A CA 1
ATOM 682 C C . VAL A 1 92 ? 12.757 -5.498 -63.492 1.00 53.72 92 VAL A C 1
ATOM 684 O O . VAL A 1 92 ? 11.927 -6.311 -63.887 1.00 53.72 92 VAL A O 1
ATOM 687 N N . PHE A 1 93 ? 13.359 -4.650 -64.334 1.00 52.97 93 PHE A N 1
ATOM 688 C CA . PHE A 1 93 ? 12.982 -4.524 -65.749 1.00 52.97 93 PHE A CA 1
ATOM 689 C C . PHE A 1 93 ? 13.539 -5.641 -66.656 1.00 52.97 93 PHE A C 1
ATOM 691 O O . PHE A 1 93 ? 13.082 -5.792 -67.780 1.00 52.97 93 PHE A O 1
ATOM 698 N N . PHE A 1 94 ? 14.499 -6.450 -66.188 1.00 54.22 94 PHE A N 1
ATOM 699 C CA . PHE A 1 94 ? 15.096 -7.549 -66.972 1.00 54.22 94 PHE A CA 1
ATOM 700 C C . PHE A 1 94 ? 14.505 -8.942 -66.661 1.00 54.22 94 PHE A C 1
ATOM 702 O O . PHE A 1 94 ? 15.007 -9.949 -67.161 1.00 54.22 94 PHE A O 1
ATOM 709 N N . ARG A 1 95 ? 13.452 -9.027 -65.829 1.00 53.69 95 ARG A N 1
ATOM 710 C CA . ARG A 1 95 ? 12.700 -10.272 -65.545 1.00 53.69 95 ARG A CA 1
ATOM 711 C C . ARG A 1 95 ? 11.251 -10.246 -66.055 1.00 53.69 95 ARG A C 1
ATOM 713 O O . ARG A 1 95 ? 10.415 -10.962 -65.502 1.00 53.69 95 ARG A O 1
ATOM 720 N N . GLN A 1 96 ? 10.960 -9.473 -67.099 1.00 48.59 96 GLN A N 1
ATOM 721 C CA . GLN A 1 96 ? 9.715 -9.598 -67.859 1.00 48.59 96 GLN A CA 1
ATOM 722 C C . GLN A 1 96 ? 9.992 -9.666 -69.357 1.00 48.59 96 GLN A C 1
ATOM 724 O O . GLN A 1 96 ? 10.933 -8.974 -69.801 1.00 48.59 96 GLN A O 1
#

Radius of gyration: 29.74 Å; chains: 1; bounding box: 40×23×88 Å

Organism: NCBI:txid1297617

pLDDT: mean 81.38, std 15.46, range [44.19, 95.75]

Sequence (96 aa):
MKDQRKLTNQQLADLAGIPVGTINRILAGQTDNPSFQTVCDIVMVLDGSLDELVGITGKRGQRSAPPVSVLLCAALFVLGVLIYDLTHPMVVFFRQ